Protein AF-A0AAQ3VLA5-F1 (afdb_monomer)

Sequence (69 aa):
MVRISFTQHPASVGETYSAYANRLAPLWRMQLAALACFVHGIFPFLLTKTGSTSVSELYSRMVQHRSRL

Structure (mmCIF, N/CA/C/O backbone):
data_AF-A0AAQ3VLA5-F1
#
_entry.id   AF-A0AAQ3VLA5-F1
#
loop_
_atom_site.group_PDB
_atom_site.id
_atom_site.type_symbol
_atom_site.label_atom_id
_atom_site.label_alt_id
_atom_site.label_comp_id
_atom_site.label_asym_id
_atom_site.label_entity_id
_atom_site.label_seq_id
_atom_site.pdbx_PDB_ins_code
_atom_site.Cartn_x
_atom_site.Cartn_y
_atom_site.Cartn_z
_atom_site.occupancy
_atom_site.B_iso_or_equiv
_atom_site.auth_seq_id
_atom_site.auth_comp_id
_atom_site.auth_asym_id
_atom_site.auth_atom_id
_atom_site.pdbx_PDB_model_num
ATOM 1 N N . MET A 1 1 ? -35.830 15.146 0.735 1.00 46.81 1 MET A N 1
ATOM 2 C CA . MET A 1 1 ? -34.699 15.998 0.307 1.00 46.81 1 MET A CA 1
ATOM 3 C C . MET A 1 1 ? -33.459 15.540 1.056 1.00 46.81 1 MET A C 1
ATOM 5 O O . MET A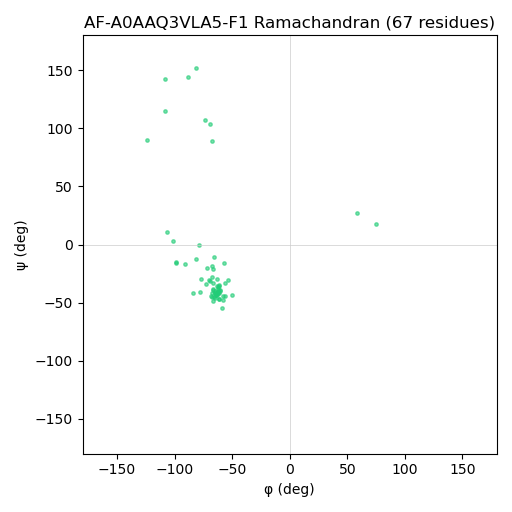 1 1 ? -33.345 15.812 2.244 1.00 46.81 1 MET A O 1
ATOM 9 N N . VAL A 1 2 ? -32.594 14.751 0.413 1.00 53.28 2 VAL A N 1
ATOM 10 C CA . VAL A 1 2 ? -31.352 14.267 1.033 1.00 53.28 2 VAL A CA 1
ATOM 11 C C . VAL A 1 2 ? -30.426 15.469 1.187 1.00 53.28 2 VAL A C 1
ATOM 13 O O . VAL A 1 2 ? -29.885 15.973 0.208 1.00 53.28 2 VAL A O 1
ATOM 16 N N . ARG A 1 3 ? -30.298 15.988 2.410 1.00 58.91 3 ARG A N 1
ATOM 17 C CA . ARG A 1 3 ? -29.263 16.969 2.727 1.00 58.91 3 ARG A CA 1
ATOM 18 C C . ARG A 1 3 ? -27.947 16.202 2.775 1.00 58.91 3 ARG A C 1
ATOM 20 O O . ARG A 1 3 ? -27.733 15.427 3.701 1.00 58.91 3 ARG A O 1
ATOM 27 N N . ILE A 1 4 ? -27.093 16.379 1.767 1.00 64.12 4 ILE A N 1
ATOM 28 C CA . ILE A 1 4 ? -25.721 15.861 1.799 1.00 64.12 4 ILE A CA 1
ATOM 29 C C . ILE A 1 4 ? -24.987 16.654 2.883 1.00 64.12 4 ILE A C 1
ATOM 31 O O . ILE A 1 4 ? -24.475 17.742 2.641 1.00 64.12 4 ILE A O 1
ATOM 35 N N . SER A 1 5 ? -25.041 16.150 4.113 1.00 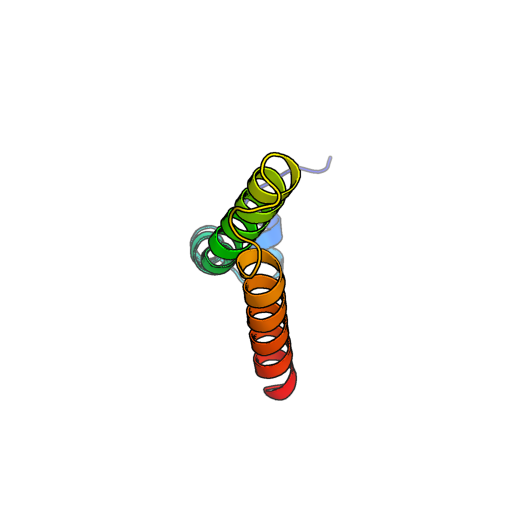65.56 5 SER A N 1
ATOM 36 C CA . SER A 1 5 ? -24.392 16.758 5.264 1.00 65.56 5 SER A CA 1
ATOM 37 C C . SER A 1 5 ? -23.203 15.901 5.666 1.00 65.56 5 SER A C 1
ATOM 39 O O . SER A 1 5 ? -23.360 14.762 6.112 1.00 65.56 5 SER A O 1
ATOM 41 N N . PHE A 1 6 ? -22.011 16.481 5.534 1.00 64.88 6 PHE A N 1
ATOM 42 C CA . PHE A 1 6 ? -20.730 15.874 5.895 1.00 64.88 6 PHE A CA 1
ATOM 43 C C . PHE A 1 6 ? -20.651 15.424 7.363 1.00 64.88 6 PHE A C 1
ATOM 45 O O . PHE A 1 6 ? -19.791 14.626 7.713 1.00 64.88 6 PHE A O 1
ATOM 52 N N . THR A 1 7 ? -21.559 15.890 8.222 1.00 66.25 7 THR A N 1
ATOM 53 C CA . THR A 1 7 ? -21.626 15.534 9.645 1.00 66.25 7 THR A CA 1
ATOM 54 C C . THR A 1 7 ? -22.651 14.446 9.962 1.00 66.25 7 THR A C 1
ATOM 56 O O . THR A 1 7 ? -22.567 13.835 11.023 1.00 66.25 7 THR A O 1
ATOM 59 N N . GLN A 1 8 ? -23.587 14.150 9.056 1.00 70.31 8 GLN A N 1
ATOM 60 C CA . GLN A 1 8 ? -24.699 13.242 9.349 1.00 70.31 8 GLN A CA 1
ATOM 61 C C . GLN A 1 8 ? -24.275 11.766 9.307 1.00 70.31 8 GLN A C 1
ATOM 63 O O . GLN A 1 8 ? -24.660 10.993 10.181 1.00 70.31 8 GLN A O 1
ATOM 68 N N . HIS A 1 9 ? -23.437 11.380 8.337 1.00 69.56 9 HIS A N 1
ATOM 69 C CA . HIS A 1 9 ? -22.886 10.022 8.284 1.00 69.56 9 HIS A CA 1
ATOM 70 C C . HIS A 1 9 ? -21.935 9.741 9.463 1.00 69.56 9 HIS A C 1
ATOM 72 O O . HIS A 1 9 ? -22.131 8.718 10.118 1.00 69.56 9 HIS A O 1
ATOM 78 N N . PRO A 1 10 ? -20.949 10.601 9.800 1.00 66.44 10 PRO A N 1
ATOM 79 C CA . PRO A 1 10 ? -20.116 10.392 10.986 1.00 66.44 10 PRO A CA 1
ATOM 80 C C . PR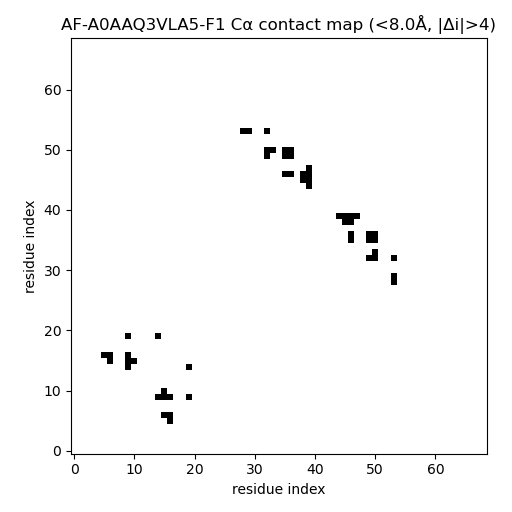O A 1 10 ? -20.946 10.272 12.269 1.00 66.44 10 PRO A C 1
ATOM 82 O O . PRO A 1 10 ? -20.759 9.327 13.030 1.00 66.44 10 PRO A O 1
ATOM 85 N N . ALA A 1 11 ? -21.943 11.146 12.454 1.00 69.81 11 ALA A N 1
ATOM 86 C CA . ALA A 1 11 ? -22.816 11.106 13.625 1.00 69.81 11 ALA A CA 1
ATOM 87 C C . ALA A 1 11 ? -23.613 9.793 13.737 1.00 69.81 11 ALA A C 1
ATOM 89 O O . ALA A 1 11 ? -23.810 9.300 14.844 1.00 69.81 11 ALA A O 1
ATOM 90 N N . SER A 1 12 ? -24.026 9.191 12.612 1.00 71.38 12 SER A N 1
ATOM 91 C CA . SER A 1 12 ? -24.765 7.916 12.612 1.00 71.38 12 SER A CA 1
ATOM 92 C C . SER A 1 12 ? -23.947 6.711 13.093 1.00 71.38 12 SER A C 1
ATOM 94 O O . SER A 1 12 ? -24.526 5.730 13.548 1.00 71.38 12 SER A O 1
ATOM 96 N N . VAL A 1 13 ? -22.613 6.798 13.039 1.00 69.25 13 VAL A N 1
ATOM 97 C CA . VAL A 1 13 ? -21.683 5.778 13.556 1.00 69.25 13 VAL A CA 1
ATOM 98 C C . VAL A 1 13 ? -20.994 6.216 14.857 1.00 69.25 13 VAL A C 1
ATOM 100 O O . VAL A 1 13 ? -20.058 5.565 15.308 1.00 69.25 13 VAL A O 1
ATOM 103 N N . GLY A 1 14 ? -21.458 7.309 15.478 1.00 66.75 14 GLY A N 1
ATOM 104 C CA . GLY A 1 14 ? -20.908 7.831 16.734 1.00 66.75 14 GLY A CA 1
ATOM 105 C C . GLY A 1 14 ? -19.564 8.554 16.595 1.00 66.75 14 GLY A C 1
ATOM 106 O O . GLY A 1 14 ? -18.865 8.740 17.589 1.00 66.75 14 GLY A O 1
ATOM 107 N N . GLU A 1 15 ? -19.184 8.973 15.387 1.00 66.19 15 GLU A N 1
ATOM 108 C CA . GLU A 1 15 ? -17.902 9.620 15.102 1.00 66.19 15 GLU A CA 1
ATOM 109 C C . GLU A 1 15 ? -18.058 11.112 14.802 1.00 66.19 15 GLU A C 1
ATOM 111 O O . GLU A 1 15 ? -18.989 11.557 14.131 1.00 66.19 15 GLU A O 1
ATOM 116 N N . THR A 1 16 ? -17.104 11.917 15.267 1.00 68.94 16 THR A N 1
ATOM 117 C CA . THR A 1 16 ? -16.999 13.323 14.871 1.00 68.94 16 THR A CA 1
ATOM 118 C C . THR A 1 16 ? -16.285 13.441 13.524 1.00 68.94 16 THR A C 1
ATOM 120 O O . THR A 1 16 ? -15.431 12.628 13.176 1.00 68.94 16 THR A O 1
ATOM 123 N N . TYR A 1 17 ? -16.587 14.489 12.752 1.00 66.88 17 TYR A N 1
ATOM 124 C CA . TYR A 1 17 ? -1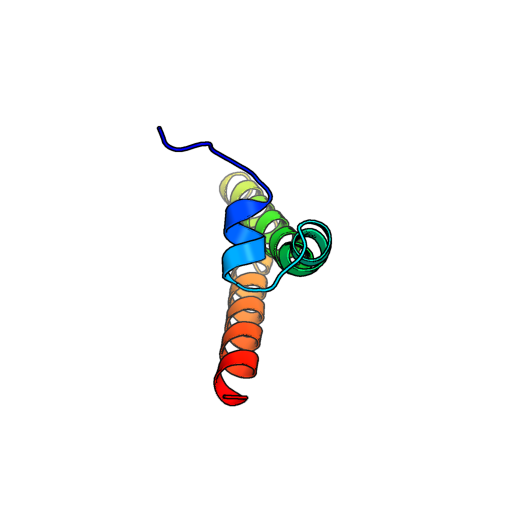5.927 14.735 11.461 1.00 66.88 17 TYR A CA 1
ATOM 125 C C . TYR A 1 17 ? -14.390 14.817 11.584 1.00 66.88 17 TYR A C 1
ATOM 127 O O . TYR A 1 17 ? -13.661 14.356 10.711 1.00 66.88 17 TYR A O 1
ATOM 135 N N . SER A 1 18 ? -13.883 15.329 12.710 1.00 63.28 18 SER A N 1
ATOM 136 C CA . SER A 1 18 ? -12.450 15.355 13.025 1.00 63.28 18 SER A CA 1
ATOM 137 C C . SER A 1 18 ? -11.861 13.968 13.317 1.00 63.28 18 SER A C 1
ATOM 139 O O . SER A 1 18 ? -10.704 13.725 12.978 1.00 63.28 18 SER A O 1
ATOM 141 N N . ALA A 1 19 ? -12.637 13.027 13.867 1.00 63.84 19 ALA A N 1
ATOM 142 C CA . ALA A 1 19 ? -12.207 11.635 14.033 1.00 63.84 19 ALA A CA 1
ATOM 143 C C . ALA A 1 19 ? -12.039 10.913 12.681 1.00 63.84 19 ALA A C 1
ATOM 145 O O . ALA A 1 19 ? -11.182 10.036 12.544 1.00 63.84 19 ALA A O 1
ATOM 146 N N . TYR A 1 20 ? -12.784 11.339 11.656 1.00 64.12 20 TYR A N 1
ATOM 147 C CA . TYR A 1 20 ? -12.655 10.826 10.293 1.00 64.12 20 TYR A CA 1
ATOM 148 C C . TYR A 1 20 ? -11.267 11.112 9.697 1.00 64.12 20 TYR A C 1
ATOM 150 O O . TYR A 1 20 ? -10.691 10.251 9.036 1.00 64.12 20 TYR A O 1
ATOM 158 N N . ALA A 1 21 ? -10.669 12.271 9.999 1.00 65.19 21 ALA A N 1
ATOM 159 C CA . ALA A 1 21 ? -9.339 12.640 9.505 1.00 65.19 21 ALA A CA 1
ATOM 160 C C . ALA A 1 21 ? -8.239 11.658 9.956 1.00 65.19 21 ALA A C 1
ATOM 162 O O . ALA A 1 21 ? -7.396 11.264 9.152 1.00 65.19 21 ALA A O 1
ATOM 163 N N . ASN A 1 22 ? -8.291 11.179 11.203 1.00 65.50 22 ASN A N 1
ATOM 164 C CA . ASN A 1 22 ? -7.348 10.170 11.705 1.00 65.50 22 ASN A CA 1
ATOM 165 C C . ASN A 1 22 ? -7.563 8.796 11.052 1.00 65.50 22 ASN A C 1
ATOM 167 O O . ASN A 1 22 ? -6.607 8.053 10.827 1.00 65.50 22 ASN A O 1
ATOM 171 N N . ARG A 1 23 ? -8.810 8.469 10.691 1.00 66.75 23 ARG A N 1
ATOM 172 C CA . ARG A 1 23 ? -9.161 7.222 9.995 1.00 66.75 23 ARG A CA 1
ATOM 173 C C . ARG A 1 23 ? -8.703 7.208 8.531 1.00 66.75 23 ARG A C 1
ATOM 175 O O . ARG A 1 23 ? -8.531 6.133 7.961 1.00 66.75 23 ARG A O 1
ATOM 182 N N . LEU A 1 24 ? -8.446 8.378 7.940 1.00 68.50 24 LEU A N 1
ATOM 183 C CA . LEU A 1 24 ? -7.901 8.528 6.585 1.00 68.50 24 LEU A CA 1
ATOM 184 C C . LEU A 1 24 ? -6.372 8.358 6.510 1.00 68.50 24 LEU A C 1
ATOM 186 O O . LEU A 1 24 ? -5.840 8.188 5.417 1.00 68.50 24 LEU A O 1
ATOM 190 N N . ALA A 1 25 ? -5.645 8.349 7.631 1.00 69.00 25 ALA A N 1
ATOM 191 C CA . ALA A 1 25 ? -4.189 8.156 7.647 1.00 69.00 25 ALA A CA 1
ATOM 192 C C . ALA A 1 25 ? -3.679 6.927 6.843 1.00 69.00 25 ALA A C 1
ATOM 194 O O . ALA A 1 25 ? -2.713 7.069 6.086 1.00 69.00 25 ALA A O 1
ATOM 195 N N . PRO A 1 26 ? -4.296 5.726 6.918 1.00 69.50 26 PRO A N 1
ATOM 196 C CA . PRO A 1 26 ? -3.886 4.585 6.090 1.00 69.50 26 PRO A CA 1
ATOM 197 C C . PRO A 1 26 ? -4.149 4.764 4.584 1.00 69.50 26 PRO A C 1
ATOM 199 O O . PRO A 1 26 ? -3.508 4.093 3.774 1.00 69.50 26 PRO A O 1
ATOM 202 N N . LEU A 1 27 ? -5.028 5.690 4.190 1.00 75.94 27 LEU A N 1
ATOM 203 C CA . LEU A 1 27 ? -5.400 5.946 2.796 1.00 75.94 27 LEU A CA 1
ATOM 204 C C . LEU A 1 27 ? -4.223 6.524 1.992 1.00 75.94 27 LEU A C 1
ATOM 206 O O . LEU A 1 27 ? -4.019 6.164 0.834 1.00 75.94 27 LEU A O 1
ATOM 210 N N . TRP A 1 28 ? -3.365 7.319 2.639 1.00 77.00 28 TRP A N 1
ATOM 211 C CA . TRP A 1 28 ? -2.142 7.853 2.031 1.00 77.00 28 TRP A CA 1
ATOM 212 C C . TRP A 1 28 ? -1.171 6.753 1.577 1.00 77.00 28 TRP A C 1
ATOM 214 O O . TRP A 1 28 ? -0.583 6.833 0.498 1.00 77.00 28 TRP A O 1
ATOM 224 N N . ARG A 1 29 ? -1.036 5.676 2.362 1.00 77.38 29 ARG A N 1
ATOM 225 C CA . ARG A 1 29 ? -0.163 4.540 2.014 1.00 77.38 29 ARG A CA 1
ATOM 226 C C . ARG A 1 29 ? -0.674 3.801 0.782 1.00 77.38 29 ARG A C 1
ATOM 228 O O . ARG A 1 29 ? 0.126 3.398 -0.058 1.00 77.38 29 ARG A O 1
ATOM 235 N N . MET A 1 30 ? -1.995 3.660 0.655 1.00 80.50 30 MET A N 1
ATOM 236 C CA . MET A 1 30 ? -2.615 3.087 -0.542 1.00 80.50 30 MET A CA 1
ATOM 237 C C . MET A 1 30 ? -2.423 3.997 -1.758 1.00 80.50 30 MET A C 1
ATOM 239 O O . MET A 1 30 ? -2.125 3.506 -2.843 1.00 80.50 30 MET A O 1
ATOM 243 N N . GLN A 1 31 ? -2.516 5.315 -1.574 1.00 85.50 31 GLN A N 1
ATOM 244 C CA . GLN A 1 31 ? -2.314 6.273 -2.658 1.00 85.50 31 GLN A CA 1
ATOM 245 C C . GLN A 1 31 ? -0.877 6.244 -3.200 1.00 85.50 31 GLN A C 1
ATOM 247 O O . GLN A 1 31 ? -0.681 6.250 -4.415 1.00 85.50 31 GLN A O 1
ATOM 252 N N . LEU A 1 32 ? 0.121 6.140 -2.316 1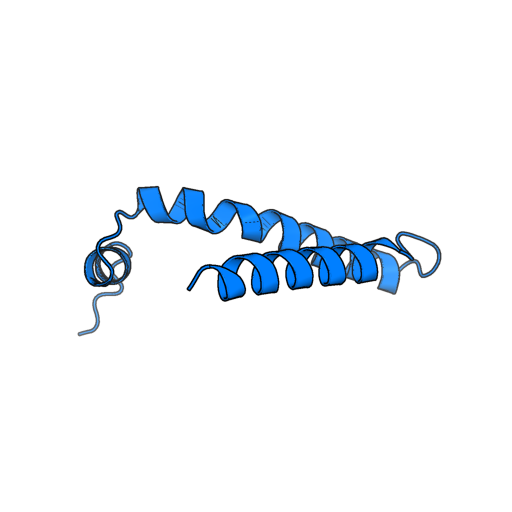.00 84.31 32 LEU A N 1
ATOM 253 C CA . LEU A 1 32 ? 1.524 5.972 -2.707 1.00 84.31 32 LEU A CA 1
ATOM 254 C C . LEU A 1 32 ? 1.774 4.641 -3.425 1.00 84.31 32 LEU A C 1
ATOM 256 O O . LEU A 1 32 ? 2.505 4.611 -4.412 1.00 84.31 32 LEU A O 1
ATOM 260 N N . ALA A 1 33 ? 1.148 3.551 -2.974 1.00 84.25 33 ALA A N 1
ATOM 261 C CA . ALA A 1 33 ? 1.236 2.257 -3.648 1.00 84.25 33 ALA A CA 1
ATOM 262 C C . ALA A 1 33 ? 0.635 2.302 -5.064 1.00 84.25 33 ALA A C 1
ATOM 264 O O . ALA A 1 33 ? 1.223 1.771 -6.007 1.00 84.25 33 ALA A O 1
ATOM 265 N N . ALA A 1 34 ? -0.505 2.980 -5.229 1.00 84.81 34 ALA A N 1
ATOM 266 C CA . ALA A 1 34 ? -1.129 3.194 -6.531 1.00 84.81 34 ALA A CA 1
ATOM 267 C C . ALA A 1 34 ? -0.232 4.029 -7.460 1.00 84.81 34 ALA A C 1
ATOM 269 O O . ALA A 1 34 ? -0.033 3.659 -8.617 1.00 84.81 34 ALA A O 1
ATOM 270 N N . LEU A 1 35 ? 0.373 5.103 -6.943 1.00 87.19 35 LEU A N 1
ATOM 271 C CA . LEU A 1 35 ? 1.331 5.915 -7.694 1.00 87.19 35 LEU A CA 1
ATOM 272 C C . LEU A 1 35 ? 2.567 5.101 -8.104 1.00 87.19 35 LEU A C 1
ATOM 274 O O . LEU A 1 35 ? 3.021 5.199 -9.240 1.00 87.19 35 LEU A O 1
ATOM 278 N N . ALA A 1 36 ? 3.083 4.255 -7.211 1.00 85.25 36 ALA A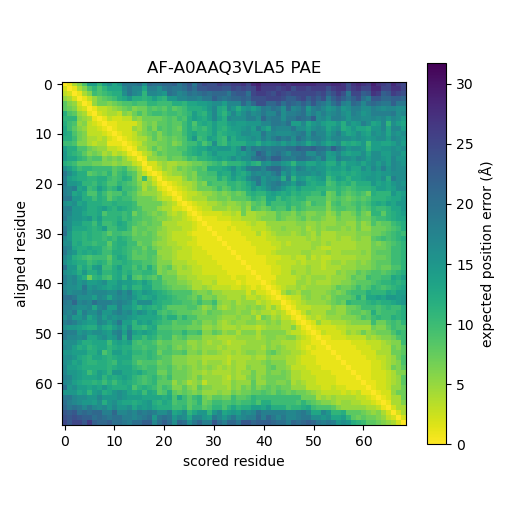 N 1
ATOM 279 C CA . ALA A 1 36 ? 4.207 3.377 -7.512 1.00 85.25 36 ALA A CA 1
ATOM 280 C C . ALA A 1 36 ? 3.884 2.376 -8.634 1.00 85.25 36 ALA A C 1
ATOM 282 O O . ALA A 1 36 ? 4.719 2.151 -9.506 1.00 85.25 36 ALA A O 1
ATOM 283 N N . CYS A 1 37 ? 2.670 1.816 -8.645 1.00 83.00 37 CYS A N 1
ATOM 284 C CA . CYS A 1 37 ? 2.195 0.943 -9.720 1.00 83.00 37 CYS A CA 1
ATOM 285 C C . CYS A 1 37 ? 2.079 1.695 -11.056 1.00 83.00 37 CYS A C 1
ATOM 287 O O . CYS A 1 37 ? 2.511 1.191 -12.089 1.00 83.00 37 CYS A O 1
ATOM 289 N N . PHE A 1 38 ? 1.569 2.930 -11.032 1.00 85.75 38 PHE A N 1
ATOM 290 C CA . PHE A 1 38 ? 1.484 3.780 -12.220 1.00 85.75 38 PHE A CA 1
ATOM 291 C C . PHE A 1 38 ? 2.870 4.079 -12.811 1.00 85.75 38 PHE A C 1
ATOM 293 O O . PHE A 1 38 ? 3.090 3.893 -14.005 1.00 85.75 38 PHE A O 1
ATOM 300 N N . VAL A 1 39 ? 3.831 4.466 -11.965 1.00 86.94 39 VAL A N 1
ATOM 301 C CA . VAL A 1 39 ? 5.223 4.698 -12.380 1.00 86.94 39 VAL A CA 1
ATOM 302 C C . VAL A 1 39 ? 5.861 3.417 -12.919 1.00 86.94 39 VAL A C 1
ATOM 304 O O . VAL A 1 39 ? 6.539 3.475 -13.939 1.00 86.94 39 VAL A O 1
ATOM 307 N N . HIS A 1 40 ? 5.617 2.264 -12.290 1.00 82.88 40 HIS A N 1
ATOM 308 C CA . HIS A 1 40 ? 6.098 0.967 -12.773 1.00 82.88 40 HIS A CA 1
ATOM 309 C C . HIS A 1 40 ? 5.514 0.596 -14.147 1.00 82.88 40 HIS A C 1
ATOM 311 O O . HIS A 1 40 ? 6.229 0.079 -14.997 1.00 82.88 40 HIS A O 1
ATOM 317 N N . GLY A 1 41 ? 4.238 0.905 -14.401 1.00 81.81 41 GLY A N 1
ATOM 318 C CA . GLY A 1 41 ? 3.607 0.688 -15.707 1.00 81.81 41 GLY A CA 1
ATOM 319 C C . GLY A 1 41 ? 4.243 1.506 -16.838 1.00 81.81 41 GLY A C 1
ATOM 320 O O . GLY A 1 41 ? 4.263 1.053 -17.979 1.00 81.81 41 GLY A O 1
ATOM 321 N N . ILE A 1 42 ? 4.797 2.682 -16.522 1.00 88.25 42 ILE A N 1
ATOM 322 C CA . ILE A 1 42 ? 5.543 3.520 -17.475 1.00 88.25 42 ILE A CA 1
ATOM 323 C C . ILE A 1 42 ? 7.006 3.062 -17.571 1.00 88.25 42 ILE A C 1
ATOM 325 O O . ILE A 1 42 ? 7.570 2.986 -18.661 1.00 88.25 42 ILE A O 1
ATOM 329 N N . PHE A 1 43 ? 7.621 2.737 -16.434 1.00 87.00 43 PHE A N 1
ATOM 330 C CA . PHE A 1 43 ? 9.012 2.312 -16.327 1.00 87.00 43 PHE A CA 1
ATOM 331 C C . PHE A 1 43 ? 9.103 0.948 -15.624 1.00 87.00 43 PHE A C 1
ATOM 333 O O . PHE A 1 43 ? 9.286 0.896 -14.403 1.00 87.00 43 PHE A O 1
ATOM 340 N N . PRO A 1 44 ? 9.047 -0.171 -16.369 1.00 76.25 44 PRO A N 1
ATOM 341 C CA . PRO A 1 44 ? 8.924 -1.518 -15.797 1.00 76.25 44 PRO A CA 1
ATOM 342 C C . PRO A 1 44 ? 10.140 -1.969 -14.972 1.00 76.25 44 PRO A C 1
ATOM 344 O O . PRO A 1 44 ? 10.082 -2.967 -14.260 1.00 76.25 44 PRO A O 1
ATOM 347 N N . PHE A 1 45 ? 11.251 -1.235 -15.031 1.00 84.19 45 PHE A N 1
ATOM 348 C CA . PHE A 1 45 ? 12.449 -1.482 -14.228 1.00 84.19 45 PHE A CA 1
ATOM 349 C C . PHE A 1 45 ? 12.459 -0.725 -12.887 1.00 84.19 45 PHE A C 1
ATOM 351 O O . PHE A 1 45 ? 13.208 -1.094 -11.983 1.00 84.19 45 PHE A O 1
ATOM 358 N N . LEU A 1 46 ? 11.622 0.303 -12.716 1.00 77.38 46 LEU A N 1
ATOM 359 C CA . LEU A 1 46 ? 11.460 1.021 -11.451 1.00 77.38 46 LEU A CA 1
ATOM 360 C C . LEU A 1 46 ? 10.380 0.355 -10.591 1.00 77.38 46 LEU A C 1
ATOM 362 O O . LEU A 1 46 ? 9.370 -0.119 -11.099 1.00 77.38 46 LEU A O 1
ATOM 366 N N . LEU A 1 47 ? 10.575 0.346 -9.267 1.00 79.06 47 LEU A N 1
ATOM 367 C CA . LEU A 1 47 ? 9.549 -0.032 -8.277 1.00 79.06 47 LEU A CA 1
ATOM 368 C C . LEU A 1 47 ? 8.975 -1.460 -8.425 1.00 79.06 47 LEU A C 1
ATOM 370 O O . LEU A 1 47 ? 7.875 -1.743 -7.952 1.00 79.06 47 LEU A O 1
ATOM 374 N N . THR A 1 48 ? 9.756 -2.387 -8.991 1.00 77.88 48 THR A N 1
ATOM 375 C CA . THR A 1 48 ? 9.384 -3.798 -9.247 1.00 77.88 48 THR A CA 1
ATOM 376 C C . THR A 1 48 ? 8.880 -4.554 -8.013 1.00 77.88 48 THR A C 1
ATOM 378 O O . THR A 1 48 ? 8.052 -5.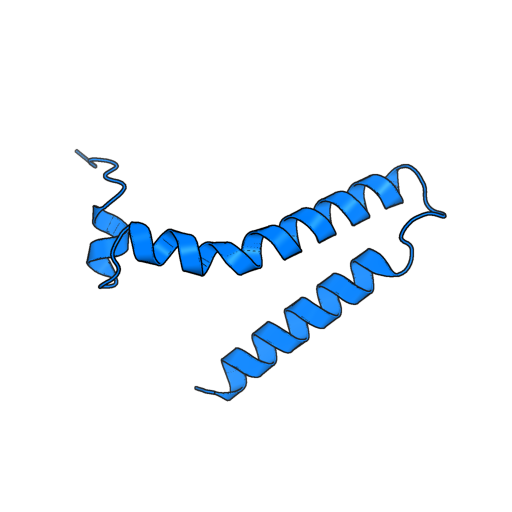455 -8.120 1.00 77.88 48 THR A O 1
ATOM 381 N N . LYS A 1 49 ? 9.366 -4.197 -6.819 1.00 80.69 49 LYS A N 1
ATOM 382 C CA . LYS A 1 49 ? 8.968 -4.810 -5.540 1.00 80.69 49 LYS A CA 1
ATOM 383 C C . LYS A 1 49 ? 7.929 -3.986 -4.776 1.00 80.69 49 LYS A C 1
ATOM 385 O O . LYS A 1 49 ? 7.317 -4.508 -3.844 1.00 80.69 49 LYS A O 1
ATOM 390 N N . THR A 1 50 ? 7.726 -2.721 -5.138 1.00 80.31 50 THR A N 1
ATOM 391 C CA . THR A 1 50 ? 6.936 -1.764 -4.349 1.00 80.31 50 THR A CA 1
ATOM 392 C C . THR A 1 50 ? 5.459 -2.141 -4.337 1.00 80.31 50 THR A C 1
ATOM 394 O O . THR A 1 50 ? 4.868 -2.207 -3.264 1.00 80.31 50 THR A O 1
ATOM 397 N N . GLY A 1 51 ? 4.887 -2.494 -5.494 1.00 72.69 51 GLY A N 1
ATOM 398 C CA . GLY A 1 51 ? 3.484 -2.918 -5.589 1.00 72.69 51 GLY A CA 1
ATOM 399 C C . GLY A 1 51 ? 3.182 -4.150 -4.728 1.00 72.69 51 GLY A C 1
ATOM 400 O O . GLY A 1 51 ? 2.332 -4.099 -3.839 1.00 72.69 51 GLY A O 1
ATOM 401 N N . SER A 1 52 ? 3.936 -5.237 -4.921 1.00 79.25 52 SER A N 1
ATOM 402 C CA . SER A 1 52 ? 3.743 -6.490 -4.175 1.00 79.25 52 SER A CA 1
ATOM 403 C C . SER A 1 52 ? 3.980 -6.337 -2.669 1.00 79.25 52 SER A C 1
ATOM 405 O O . SER A 1 52 ? 3.269 -6.947 -1.866 1.00 79.25 52 SER A O 1
ATOM 407 N N . THR A 1 53 ? 4.943 -5.497 -2.272 1.00 84.19 53 THR A N 1
ATOM 408 C CA . THR A 1 53 ? 5.222 -5.203 -0.857 1.00 84.19 53 THR A CA 1
ATOM 409 C C . THR A 1 53 ? 4.073 -4.416 -0.230 1.00 84.19 53 THR A C 1
ATOM 411 O O . THR A 1 53 ? 3.607 -4.782 0.846 1.00 84.19 53 THR A O 1
ATOM 414 N N . SER A 1 54 ? 3.549 -3.393 -0.915 1.00 83.62 54 SER A N 1
ATOM 415 C CA . SER A 1 54 ? 2.400 -2.622 -0.430 1.00 83.62 54 SER A CA 1
ATOM 416 C C . SER A 1 54 ? 1.134 -3.470 -0.288 1.00 83.62 54 SER A C 1
ATOM 418 O O . SER A 1 54 ? 0.431 -3.336 0.713 1.00 83.62 54 SER A O 1
ATOM 420 N N . VAL A 1 55 ? 0.856 -4.374 -1.235 1.00 80.38 55 VAL A N 1
ATOM 421 C CA . VAL A 1 55 ? -0.287 -5.303 -1.145 1.00 80.38 55 VAL A CA 1
ATOM 422 C C . VAL A 1 55 ? -0.110 -6.285 0.014 1.00 80.38 55 VAL A C 1
ATOM 424 O O . VAL A 1 55 ? -1.040 -6.474 0.795 1.00 80.38 55 VAL A O 1
ATOM 427 N N . SER A 1 56 ? 1.083 -6.866 0.175 1.00 85.81 56 SER A N 1
ATOM 428 C CA . SER A 1 56 ? 1.383 -7.777 1.290 1.00 85.81 56 SER A CA 1
ATOM 429 C C . SER A 1 56 ? 1.242 -7.089 2.647 1.00 85.81 56 SER A C 1
ATOM 431 O O . SER A 1 56 ? 0.678 -7.656 3.583 1.00 85.81 56 SER A O 1
ATOM 433 N N . GLU A 1 57 ? 1.712 -5.845 2.761 1.00 84.12 57 GLU A N 1
ATOM 434 C CA . GLU A 1 57 ? 1.593 -5.081 3.997 1.00 84.12 57 GLU A CA 1
ATOM 435 C C . GLU A 1 57 ? 0.131 -4.727 4.308 1.00 84.12 57 GLU A C 1
ATOM 437 O O . GLU A 1 57 ? -0.307 -4.856 5.453 1.00 84.12 57 GLU A O 1
ATOM 442 N N . LEU A 1 58 ? -0.645 -4.329 3.294 1.00 82.75 58 LEU A N 1
ATOM 443 C CA . LEU A 1 58 ? -2.075 -4.067 3.448 1.00 82.75 58 LEU A CA 1
ATOM 444 C C . LEU A 1 58 ? -2.822 -5.332 3.883 1.00 82.75 58 LEU A C 1
ATOM 446 O O . LEU A 1 58 ? -3.597 -5.288 4.837 1.00 82.75 58 LEU A O 1
ATOM 450 N N . TYR A 1 59 ? -2.550 -6.463 3.229 1.00 84.25 59 TYR A N 1
ATOM 451 C CA . TYR A 1 59 ? -3.129 -7.756 3.580 1.00 84.25 59 TYR A CA 1
ATOM 452 C C . TYR A 1 59 ? -2.814 -8.138 5.029 1.00 84.25 59 TYR A C 1
ATOM 454 O O . TYR A 1 59 ? -3.725 -8.448 5.793 1.00 84.25 59 TYR A O 1
ATOM 462 N N . SER A 1 60 ? -1.550 -8.019 5.444 1.00 85.31 60 SER A N 1
ATOM 463 C CA . SER A 1 60 ? -1.131 -8.285 6.824 1.00 85.31 60 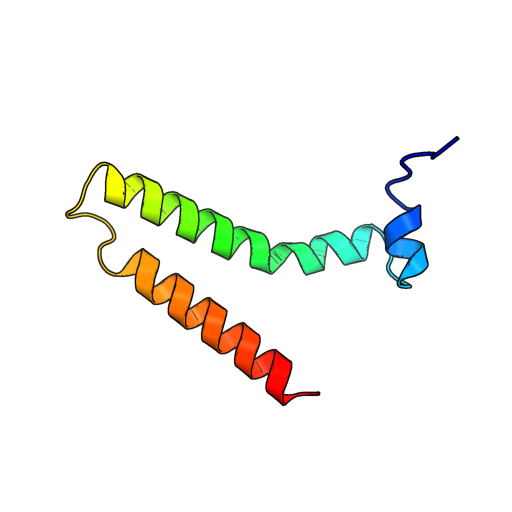SER A CA 1
ATOM 464 C C . SER A 1 60 ? -1.884 -7.408 7.829 1.00 85.31 60 SER A C 1
ATOM 466 O O . SER A 1 60 ? -2.400 -7.912 8.824 1.00 85.31 60 SER A O 1
ATOM 468 N N . ARG A 1 61 ? -2.043 -6.109 7.548 1.00 79.50 61 ARG A N 1
ATOM 469 C CA . ARG A 1 61 ? -2.804 -5.189 8.412 1.00 79.50 61 ARG A CA 1
ATOM 470 C C . ARG A 1 61 ? -4.281 -5.566 8.504 1.00 79.50 61 ARG A C 1
ATOM 472 O O . ARG A 1 61 ? -4.823 -5.557 9.607 1.00 79.50 61 ARG A O 1
ATOM 479 N N . MET A 1 62 ? -4.916 -5.912 7.382 1.00 83.00 62 MET A N 1
ATOM 480 C CA . MET A 1 62 ? -6.321 -6.337 7.354 1.00 83.00 62 MET A CA 1
ATOM 481 C C . MET A 1 62 ? -6.532 -7.636 8.135 1.00 83.00 62 MET A C 1
ATOM 483 O O . MET A 1 62 ? -7.466 -7.722 8.928 1.00 83.00 62 MET A O 1
ATOM 487 N N . VAL A 1 63 ? -5.643 -8.621 7.970 1.00 86.62 63 VAL A N 1
ATOM 488 C CA . VAL A 1 63 ? -5.692 -9.890 8.713 1.00 86.62 63 VAL A CA 1
ATOM 489 C C . VAL A 1 63 ? -5.473 -9.661 10.210 1.00 86.62 63 VAL A C 1
ATOM 491 O O . VAL A 1 63 ? -6.260 -10.157 11.009 1.00 86.62 63 VAL A O 1
ATOM 494 N N . GLN A 1 64 ? -4.480 -8.854 10.598 1.00 78.50 64 GLN A N 1
ATOM 495 C CA . GLN A 1 64 ? -4.215 -8.519 12.004 1.00 78.50 64 GLN A CA 1
ATOM 496 C C . GLN A 1 64 ? -5.383 -7.790 12.683 1.00 78.50 64 GLN A C 1
ATOM 498 O O . GLN A 1 64 ? -5.616 -7.983 13.873 1.00 78.50 64 GLN A O 1
ATOM 503 N N . HIS A 1 65 ? -6.107 -6.934 11.954 1.00 68.56 65 HIS A N 1
ATOM 504 C CA . HIS A 1 65 ? -7.291 -6.258 12.494 1.00 68.56 65 HIS A CA 1
ATOM 505 C C . HIS A 1 65 ? -8.506 -7.190 12.538 1.00 68.56 65 HIS A C 1
ATOM 507 O O . HIS A 1 65 ? -9.335 -7.063 13.432 1.00 68.56 65 HIS A O 1
ATOM 513 N N . ARG A 1 66 ? -8.590 -8.157 11.617 1.00 68.06 66 ARG A N 1
ATOM 514 C CA . ARG A 1 66 ? -9.658 -9.162 11.581 1.00 68.06 66 ARG A CA 1
ATOM 515 C C . ARG A 1 66 ? -9.526 -10.211 12.684 1.00 68.06 66 ARG A C 1
ATOM 517 O O . ARG A 1 66 ? -10.542 -10.663 13.186 1.00 68.06 66 ARG A O 1
ATOM 524 N N . SER A 1 67 ? -8.306 -10.585 13.069 1.00 60.19 67 SER A N 1
ATOM 525 C CA . SER A 1 67 ? -8.050 -11.574 14.128 1.00 60.19 67 SER A CA 1
ATOM 526 C C . SER A 1 67 ? -8.201 -11.025 15.554 1.00 60.19 67 SER A C 1
ATOM 528 O O . SER A 1 67 ? -7.937 -11.748 16.507 1.00 60.19 67 SER A O 1
ATOM 530 N N . ARG A 1 68 ? -8.529 -9.735 15.710 1.00 56.91 68 ARG A N 1
ATOM 531 C CA . ARG A 1 68 ? -8.779 -9.078 17.006 1.00 56.91 68 ARG A CA 1
ATOM 532 C C . ARG A 1 68 ? -10.273 -8.897 17.317 1.00 56.91 68 ARG A C 1
ATOM 534 O O . ARG A 1 68 ? -10.588 -8.271 18.325 1.00 56.91 68 ARG A O 1
ATOM 541 N N . LEU A 1 69 ? -11.152 -9.400 16.448 1.00 49.19 69 LEU A N 1
ATOM 542 C CA . LEU A 1 69 ? -12.594 -9.537 16.678 1.00 49.19 69 LEU A CA 1
ATOM 543 C C . LEU A 1 69 ? -12.883 -10.928 17.243 1.00 49.19 69 LEU A C 1
ATOM 545 O O . LEU A 1 69 ? -13.763 -11.012 18.123 1.00 49.19 69 LEU A O 1
#

Secondary structure (DSSP, 8-state):
-----TTHHHHHTT--HHHHHHHTHHHHHHHHHHHHHHHHHH-TTSSTTHHHHHHHHHHHHHHHHHTT-

Solvent-accessible surface area (backbone atoms only — not comparable to full-atom values): 4102 Å² total; per-residue (Å²): 132,88,74,91,47,84,55,55,65,34,50,75,74,76,38,52,63,73,58,50,58,67,69,45,58,66,52,55,59,54,52,53,34,52,51,42,44,53,50,19,74,76,37,73,85,44,59,75,60,49,42,62,49,47,52,51,52,50,50,52,53,53,51,60,60,59,76,72,114

Radius of gyration: 17.05 Å; Cα contacts (8 Å, |Δi|>4): 27; chains: 1; bounding box: 47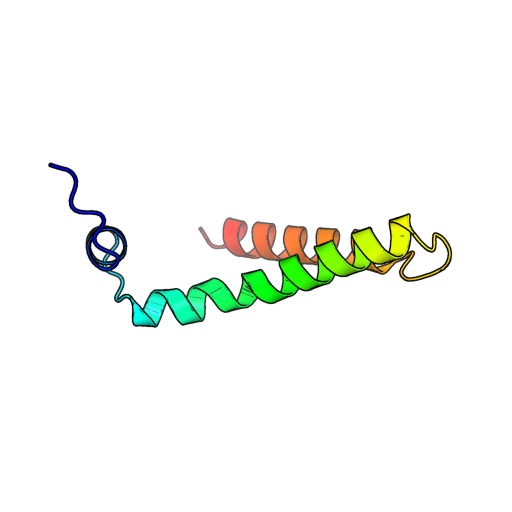×28×34 Å

Mean predicted aligned error: 9.75 Å

pLDDT: mean 74.31, std 9.98, range [46.81, 88.25]

Foldseek 3Di:
DDDPDCQPVCVVVPHGSVNVVVVCVVVVLVVVLVVLVVVCVVPVVGSVCSNVVSVVVVVVVVVVVVVVD